Protein AF-J9F7V0-F1 (afdb_monomer_lite)

InterPro domains:
  IPR029071 Ubiquitin-like domain superfamily [SSF54236] (2-47)
  IPR039540 UBL3-like, ubiquitin domain [PF13881] (2-58)

Structure (mmCIF, N/CA/C/O backbone):
data_AF-J9F7V0-F1
#
_entry.id   AF-J9F7V0-F1
#
loop_
_atom_site.group_PDB
_atom_site.id
_atom_site.type_symbol
_atom_site.label_atom_id
_atom_site.label_alt_id
_atom_site.label_comp_id
_atom_site.label_asym_id
_atom_site.label_entity_id
_atom_site.label_seq_id
_atom_site.pdbx_PDB_ins_code
_atom_site.Cartn_x
_atom_site.Cartn_y
_atom_site.Cartn_z
_atom_site.occupancy
_atom_site.B_iso_or_equiv
_atom_site.auth_seq_id
_atom_site.auth_comp_id
_atom_site.auth_asym_id
_atom_site.auth_atom_id
_atom_site.pdbx_PDB_model_num
ATOM 1 N N . MET A 1 1 ? 9.534 -0.907 -15.703 1.00 78.12 1 MET A N 1
ATOM 2 C CA . MET A 1 1 ? 8.691 -1.808 -14.876 1.00 78.12 1 MET A CA 1
ATOM 3 C C . MET A 1 1 ? 8.762 -1.344 -13.430 1.00 78.12 1 MET A C 1
ATOM 5 O O . MET A 1 1 ? 9.868 -1.153 -12.937 1.00 78.12 1 MET A O 1
ATOM 9 N N . LEU A 1 2 ? 7.614 -1.102 -12.799 1.00 87.56 2 LEU A N 1
ATOM 10 C CA . LEU A 1 2 ? 7.526 -0.598 -11.427 1.00 87.56 2 LEU A CA 1
ATOM 11 C C . LEU A 1 2 ? 7.519 -1.751 -10.419 1.00 87.56 2 LEU A C 1
ATOM 13 O O . LEU A 1 2 ? 7.012 -2.834 -10.713 1.00 87.56 2 LEU A O 1
ATOM 17 N N . LYS A 1 3 ? 8.091 -1.513 -9.242 1.00 88.38 3 LYS A N 1
ATOM 18 C CA . LYS A 1 3 ? 8.158 -2.460 -8.133 1.00 88.38 3 LYS A CA 1
ATOM 19 C C . LYS A 1 3 ? 7.785 -1.763 -6.834 1.00 88.38 3 LYS A C 1
ATOM 21 O O . LYS A 1 3 ? 8.325 -0.709 -6.516 1.00 88.38 3 LYS A O 1
ATOM 26 N N . LEU A 1 4 ? 6.877 -2.380 -6.091 1.00 91.75 4 LEU A N 1
ATOM 27 C CA . LEU A 1 4 ? 6.439 -1.899 -4.789 1.00 91.75 4 LEU A CA 1
ATOM 28 C C . LEU A 1 4 ? 7.228 -2.620 -3.695 1.00 91.75 4 LEU A C 1
ATOM 30 O O . LEU A 1 4 ? 7.427 -3.831 -3.777 1.00 91.75 4 LEU A O 1
ATOM 34 N N . ILE A 1 5 ? 7.684 -1.885 -2.688 1.00 91.56 5 ILE A N 1
ATOM 35 C CA . ILE A 1 5 ? 8.475 -2.399 -1.571 1.00 91.56 5 ILE A CA 1
ATOM 36 C C . ILE A 1 5 ? 7.698 -2.191 -0.279 1.00 91.56 5 ILE A C 1
ATOM 38 O O . ILE A 1 5 ? 7.360 -1.059 0.068 1.00 91.56 5 ILE A O 1
ATOM 42 N N . TYR A 1 6 ? 7.493 -3.270 0.470 1.00 92.56 6 TYR A N 1
ATOM 43 C CA . TYR A 1 6 ? 6.895 -3.247 1.801 1.00 92.56 6 TYR A CA 1
ATOM 44 C C . TYR A 1 6 ? 7.831 -3.948 2.794 1.00 92.56 6 TYR A C 1
ATOM 46 O O . TYR A 1 6 ? 8.285 -5.061 2.535 1.00 92.56 6 TYR A O 1
ATOM 54 N N . HIS A 1 7 ? 8.192 -3.273 3.892 1.00 89.06 7 HIS A N 1
ATOM 55 C CA . HIS A 1 7 ? 9.183 -3.750 4.877 1.00 89.06 7 HIS A CA 1
ATOM 56 C C . HIS A 1 7 ? 10.489 -4.298 4.262 1.00 89.06 7 HIS A C 1
ATOM 58 O O . HIS A 1 7 ? 10.990 -5.351 4.654 1.00 89.06 7 HIS A O 1
ATOM 64 N N . GLY A 1 8 ? 11.032 -3.598 3.261 1.00 88.62 8 GLY A N 1
ATOM 65 C CA . GLY A 1 8 ? 12.283 -3.990 2.600 1.00 88.62 8 GLY A CA 1
ATOM 66 C C . GLY A 1 8 ? 12.161 -5.183 1.645 1.00 88.62 8 GLY A C 1
ATOM 67 O O . GLY A 1 8 ? 13.176 -5.706 1.195 1.00 88.62 8 GLY A O 1
ATOM 68 N N . ARG A 1 9 ? 10.939 -5.625 1.318 1.00 87.50 9 ARG A N 1
ATOM 69 C CA . ARG A 1 9 ? 10.687 -6.725 0.380 1.00 87.50 9 ARG A CA 1
ATOM 70 C C . ARG A 1 9 ? 9.919 -6.243 -0.835 1.00 87.50 9 ARG A C 1
ATOM 72 O O . ARG A 1 9 ? 8.937 -5.518 -0.706 1.00 87.50 9 ARG A O 1
ATOM 79 N N . PHE A 1 10 ? 10.343 -6.697 -2.007 1.00 90.44 10 PHE A N 1
ATOM 80 C CA . PHE A 1 10 ? 9.627 -6.457 -3.252 1.00 90.44 10 PHE A CA 1
ATOM 81 C C . PHE A 1 10 ? 8.347 -7.281 -3.300 1.00 90.44 10 PHE A C 1
ATOM 83 O O . PHE A 1 10 ? 8.369 -8.491 -3.076 1.00 90.44 10 PHE A O 1
ATOM 90 N N . LEU A 1 11 ? 7.245 -6.627 -3.635 1.00 89.88 11 LEU A N 1
ATOM 91 C CA . LEU A 1 11 ? 5.970 -7.274 -3.880 1.00 89.88 11 LEU A CA 1
ATOM 92 C C . LEU A 1 11 ? 5.871 -7.685 -5.350 1.00 89.88 11 LEU A C 1
ATOM 94 O O . LEU A 1 11 ? 6.248 -6.935 -6.256 1.00 89.88 11 LEU A O 1
ATOM 98 N N . HIS A 1 12 ? 5.374 -8.899 -5.579 1.00 87.50 12 HIS A N 1
ATOM 99 C CA . HIS A 1 12 ? 5.057 -9.381 -6.918 1.00 87.50 12 HIS A CA 1
ATOM 100 C C . HIS A 1 12 ? 3.756 -8.738 -7.414 1.00 87.50 12 HIS A C 1
ATOM 102 O O . HIS A 1 12 ? 2.863 -8.457 -6.617 1.00 87.50 12 HIS A O 1
ATOM 108 N N . GLY A 1 13 ? 3.618 -8.545 -8.729 1.00 86.62 13 GLY A N 1
ATOM 109 C CA . GLY A 1 13 ? 2.452 -7.868 -9.317 1.00 86.62 13 GLY A CA 1
ATOM 110 C C . GLY A 1 13 ? 1.114 -8.582 -9.091 1.00 86.62 13 GLY A C 1
ATOM 111 O O . GLY A 1 13 ? 0.067 -7.971 -9.255 1.00 86.62 13 GLY A O 1
ATOM 112 N N . SER A 1 14 ? 1.141 -9.857 -8.694 1.00 89.00 14 SER A N 1
ATOM 113 C CA . SER A 1 14 ? -0.056 -10.645 -8.374 1.00 89.00 14 SER A CA 1
ATOM 114 C C . SER A 1 14 ? -0.468 -10.598 -6.897 1.00 89.00 14 SER A C 1
ATOM 116 O O . SER A 1 14 ? -1.472 -11.206 -6.535 1.00 89.00 14 SER A O 1
ATOM 118 N N . VAL A 1 15 ? 0.317 -9.963 -6.020 1.00 90.50 15 VAL A N 1
ATOM 119 C CA . VAL A 1 15 ? 0.009 -9.890 -4.582 1.00 90.50 15 VAL A CA 1
ATOM 120 C C . VAL A 1 15 ? -1.097 -8.864 -4.347 1.00 90.50 15 VAL A C 1
ATOM 122 O O . VAL A 1 15 ? -1.023 -7.740 -4.836 1.00 90.50 15 VAL A O 1
ATOM 125 N N . THR A 1 16 ? -2.110 -9.235 -3.564 1.00 91.12 16 THR A N 1
ATOM 126 C CA . THR A 1 16 ? -3.212 -8.345 -3.172 1.00 91.12 16 THR A CA 1
ATOM 127 C C . THR A 1 16 ? -2.977 -7.763 -1.776 1.00 91.12 16 THR A C 1
ATOM 129 O O . THR A 1 16 ? -2.271 -8.353 -0.958 1.00 91.12 16 THR A O 1
ATOM 132 N N . LEU A 1 17 ? -3.607 -6.626 -1.455 1.00 87.44 17 LEU A N 1
ATOM 133 C CA . LEU A 1 17 ? -3.498 -6.009 -0.122 1.00 87.44 17 LEU A CA 1
ATOM 134 C C . LEU A 1 17 ? -3.993 -6.929 1.006 1.00 87.44 17 LEU A C 1
ATOM 136 O O . LEU A 1 17 ? -3.422 -6.921 2.094 1.00 87.44 17 LEU A O 1
ATOM 140 N N . GLY A 1 18 ? -5.009 -7.759 0.741 1.00 89.06 18 GLY A N 1
ATOM 141 C CA . GLY A 1 18 ? -5.529 -8.723 1.717 1.00 89.06 18 GLY A CA 1
ATOM 142 C C . GLY A 1 18 ? -4.518 -9.806 2.107 1.00 89.06 18 GLY A C 1
ATOM 143 O O . GLY A 1 18 ? -4.562 -10.306 3.225 1.00 89.06 18 GLY A O 1
ATOM 144 N N . ALA A 1 19 ? -3.562 -10.123 1.228 1.00 89.62 19 ALA A N 1
ATOM 145 C CA . ALA A 1 19 ? -2.499 -11.084 1.514 1.00 89.62 19 ALA A CA 1
ATOM 146 C C . ALA A 1 19 ? -1.357 -10.498 2.370 1.00 89.62 19 ALA A C 1
ATOM 148 O O . ALA A 1 19 ? -0.509 -11.246 2.850 1.00 89.62 19 ALA A O 1
ATOM 149 N N . LEU A 1 20 ? -1.313 -9.172 2.559 1.00 87.62 20 LEU A N 1
ATOM 150 C CA . LEU A 1 20 ? -0.242 -8.476 3.283 1.00 87.62 20 LEU A CA 1
ATOM 151 C C . LEU A 1 20 ? -0.492 -8.364 4.797 1.00 87.62 20 LEU A C 1
ATOM 153 O O . LEU A 1 20 ? 0.292 -7.710 5.482 1.00 87.62 20 LEU A O 1
ATOM 157 N N . SER A 1 21 ? -1.561 -8.984 5.319 1.00 87.50 21 SER A N 1
ATOM 158 C CA . SER A 1 21 ? -1.957 -8.940 6.739 1.00 87.50 21 SER A CA 1
ATOM 159 C C . SER A 1 21 ? -1.905 -7.525 7.333 1.00 87.50 21 SER A C 1
ATOM 161 O O . SER A 1 21 ? -1.457 -7.320 8.462 1.00 87.50 21 SER A O 1
ATOM 163 N N . LEU A 1 22 ? -2.328 -6.528 6.548 1.00 89.94 22 LEU A N 1
ATOM 164 C CA . LEU A 1 22 ? -2.293 -5.133 6.966 1.00 89.94 22 LEU A CA 1
ATOM 165 C C . LEU A 1 22 ? -3.376 -4.882 8.023 1.00 89.94 22 LEU A C 1
ATOM 167 O O . LEU A 1 22 ? -4.523 -5.294 7.834 1.00 89.94 22 LEU A O 1
ATOM 171 N N . PRO A 1 23 ? -3.053 -4.183 9.120 1.00 90.81 23 PRO A N 1
ATOM 172 C CA . PRO A 1 23 ? -4.055 -3.804 10.102 1.00 90.81 23 PRO A CA 1
ATOM 173 C C . PRO A 1 23 ? -5.095 -2.865 9.479 1.00 90.81 23 PRO A C 1
ATOM 175 O O . PRO A 1 23 ? -4.756 -1.837 8.890 1.00 90.81 23 PRO A O 1
ATOM 178 N N . VAL A 1 24 ? -6.372 -3.216 9.636 1.00 92.75 24 VAL A N 1
ATOM 179 C CA . VAL A 1 24 ? -7.498 -2.437 9.107 1.00 92.75 24 VAL A CA 1
ATOM 180 C C . VAL A 1 24 ? -7.527 -1.050 9.752 1.00 92.75 24 VAL A C 1
ATOM 182 O O . VAL A 1 24 ? -7.297 -0.904 10.952 1.00 92.75 24 VAL A O 1
ATOM 185 N N . GLY A 1 25 ? -7.793 -0.024 8.942 1.00 93.69 25 GLY A N 1
ATOM 186 C CA . GLY A 1 25 ? -7.880 1.363 9.404 1.00 93.69 25 GLY A CA 1
ATOM 187 C C . GLY A 1 25 ? -6.533 2.012 9.733 1.00 93.69 25 GLY A C 1
ATOM 188 O O . GLY A 1 25 ? -6.514 3.117 10.269 1.00 93.69 25 GLY A O 1
ATOM 189 N N . LYS A 1 26 ? -5.407 1.356 9.423 1.00 92.00 26 LYS A N 1
ATOM 190 C CA . LYS A 1 26 ? -4.069 1.934 9.580 1.00 92.00 26 LYS A CA 1
ATOM 191 C C . LYS A 1 26 ? -3.432 2.245 8.234 1.00 92.00 26 LYS A C 1
ATOM 193 O O . LYS A 1 26 ? -3.658 1.566 7.236 1.00 92.00 26 LYS A O 1
ATOM 198 N N . THR A 1 27 ? -2.568 3.248 8.249 1.00 93.88 27 THR A N 1
ATOM 199 C CA . THR A 1 27 ? -1.736 3.609 7.103 1.00 93.88 27 THR A CA 1
ATOM 200 C C . THR A 1 27 ? -0.481 2.742 7.078 1.00 93.88 27 THR A C 1
ATOM 202 O O . THR A 1 27 ? 0.188 2.579 8.099 1.00 93.88 27 THR A O 1
ATOM 205 N N . ALA A 1 28 ? -0.141 2.210 5.904 1.00 92.69 28 ALA A N 1
ATOM 206 C CA . ALA A 1 28 ? 1.104 1.489 5.663 1.00 92.69 28 ALA A CA 1
ATOM 207 C C . ALA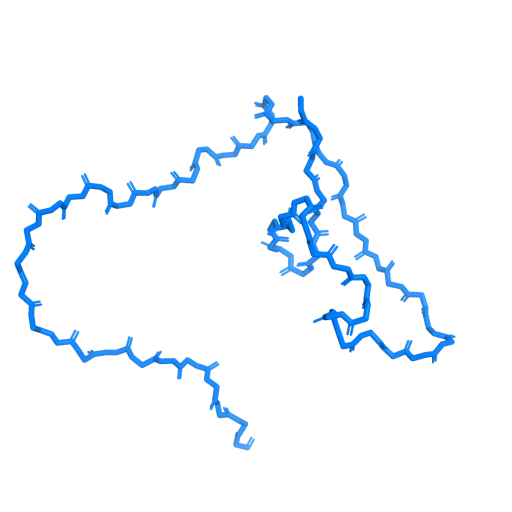 A 1 28 ? 1.994 2.284 4.701 1.00 92.69 28 ALA A C 1
ATOM 209 O O . ALA A 1 28 ? 1.514 2.822 3.704 1.00 92.69 28 ALA A O 1
ATOM 210 N N . VAL A 1 29 ? 3.296 2.338 4.988 1.00 94.44 29 VAL A N 1
ATOM 211 C CA . VAL A 1 29 ? 4.288 2.979 4.114 1.00 94.44 29 VAL A CA 1
ATOM 212 C C . VAL A 1 29 ? 4.854 1.942 3.148 1.00 94.44 29 VAL A C 1
ATOM 214 O O . VAL A 1 29 ? 5.279 0.861 3.562 1.00 94.44 29 VAL A O 1
ATOM 217 N N . MET A 1 30 ? 4.887 2.279 1.861 1.00 94.88 30 MET A N 1
ATOM 218 C CA . MET A 1 30 ? 5.464 1.452 0.803 1.00 94.88 30 MET A CA 1
ATOM 219 C C . MET A 1 30 ? 6.331 2.321 -0.108 1.00 94.88 30 MET A C 1
ATOM 221 O O . MET A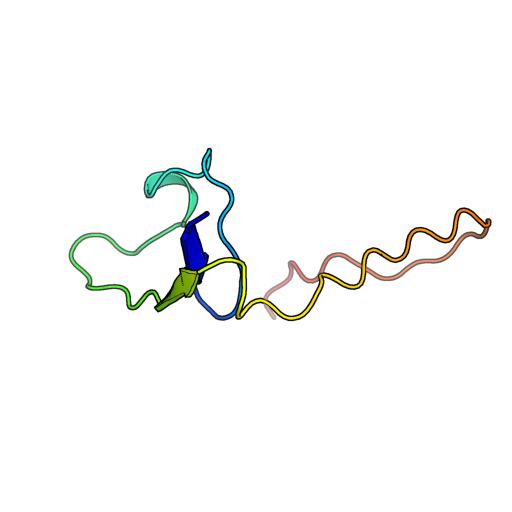 1 30 ? 5.997 3.476 -0.355 1.00 94.88 30 MET A O 1
ATOM 225 N N . HIS A 1 31 ? 7.432 1.770 -0.616 1.00 92.00 31 HIS A N 1
ATOM 226 C CA . HIS A 1 31 ? 8.320 2.490 -1.533 1.00 92.00 31 HIS A CA 1
ATOM 227 C C . HIS A 1 31 ? 8.092 1.994 -2.956 1.00 92.00 31 HIS A C 1
ATOM 229 O O . HIS A 1 31 ? 8.118 0.789 -3.204 1.00 92.00 31 HIS A O 1
ATOM 235 N N . LEU A 1 32 ? 7.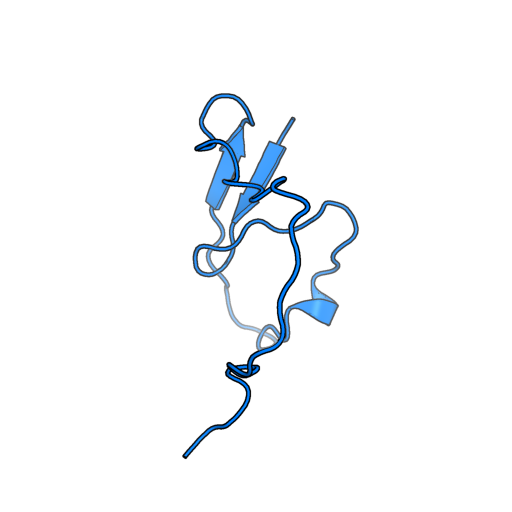871 2.911 -3.892 1.00 92.56 32 LEU A N 1
ATOM 236 C CA . LEU A 1 32 ? 7.747 2.595 -5.310 1.00 92.56 32 LEU A CA 1
ATOM 237 C C . LEU A 1 32 ? 9.081 2.872 -6.003 1.00 92.56 32 LEU A C 1
ATOM 239 O O . LEU A 1 32 ? 9.599 3.981 -5.915 1.00 92.56 32 LEU A O 1
ATOM 243 N N . VAL A 1 33 ? 9.626 1.876 -6.700 1.00 89.94 33 VAL A N 1
ATOM 244 C CA . VAL A 1 33 ? 10.885 2.004 -7.446 1.00 89.94 33 VAL A CA 1
ATOM 245 C C . VAL A 1 33 ? 10.738 1.509 -8.881 1.00 89.94 33 VAL A C 1
ATOM 247 O O . VAL A 1 33 ? 9.951 0.603 -9.173 1.00 89.94 33 VAL A O 1
ATOM 250 N N . THR A 1 34 ? 11.514 2.082 -9.797 1.00 87.56 34 THR A N 1
ATOM 251 C CA . THR A 1 34 ? 11.673 1.559 -11.157 1.00 87.56 34 THR A CA 1
ATOM 252 C C . THR A 1 34 ? 12.735 0.455 -11.183 1.00 87.56 34 THR A C 1
ATOM 254 O O . THR A 1 34 ? 13.674 0.445 -10.391 1.00 87.56 34 THR A O 1
ATOM 257 N N . ARG A 1 35 ? 12.581 -0.518 -12.091 1.00 71.56 35 ARG A N 1
ATOM 258 C CA . ARG A 1 35 ? 13.466 -1.695 -12.219 1.00 71.56 35 ARG A CA 1
ATOM 259 C C . ARG A 1 35 ? 14.930 -1.354 -12.529 1.00 71.56 35 ARG A C 1
ATOM 261 O O . ARG A 1 35 ? 15.776 -2.197 -12.274 1.00 71.56 35 ARG A O 1
ATOM 268 N N . GLU A 1 36 ? 15.216 -0.159 -13.037 1.00 68.31 36 GLU A N 1
ATOM 269 C CA . GLU A 1 36 ? 16.591 0.317 -13.255 1.00 68.31 36 GLU A CA 1
ATOM 270 C C . GLU A 1 36 ? 17.358 0.546 -11.939 1.00 68.31 36 GLU A C 1
ATOM 272 O O . GLU A 1 36 ? 18.562 0.344 -11.891 1.00 68.31 36 GLU A O 1
ATOM 277 N N . ASN A 1 37 ? 16.652 0.886 -10.855 1.00 61.78 37 ASN A N 1
ATOM 278 C CA . ASN A 1 37 ? 17.232 1.186 -9.542 1.00 61.78 37 ASN A CA 1
ATOM 279 C C . ASN A 1 37 ? 17.240 -0.031 -8.607 1.00 61.78 37 ASN A C 1
ATOM 281 O O . ASN A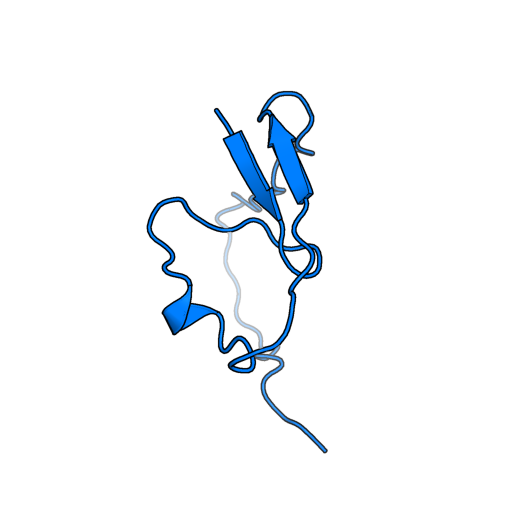 1 37 ? 17.479 0.090 -7.405 1.00 61.78 37 ASN A O 1
ATOM 285 N N . LEU A 1 38 ? 16.900 -1.207 -9.135 1.00 60.44 38 LEU A N 1
ATOM 286 C CA . LEU A 1 38 ? 16.828 -2.416 -8.344 1.00 60.44 38 LEU A CA 1
ATOM 287 C C . LEU A 1 38 ? 18.214 -3.069 -8.289 1.00 60.44 38 LEU A C 1
ATOM 289 O O . LEU A 1 38 ? 18.711 -3.440 -9.352 1.00 60.44 38 LEU A O 1
ATOM 293 N N . PRO A 1 39 ? 18.810 -3.299 -7.104 1.00 63.38 39 PRO A N 1
ATOM 294 C CA . PRO A 1 39 ? 19.942 -4.212 -7.023 1.00 63.38 39 PRO A CA 1
ATOM 295 C C . PRO A 1 39 ? 19.484 -5.562 -7.576 1.00 63.38 39 PRO A C 1
ATOM 297 O O . PRO A 1 39 ? 18.450 -6.083 -7.146 1.00 63.38 39 PRO A O 1
ATOM 300 N N . GLU A 1 40 ? 20.196 -6.085 -8.576 1.00 57.09 40 GLU A N 1
ATOM 301 C CA . GLU A 1 40 ? 19.908 -7.393 -9.157 1.00 57.09 40 GLU A CA 1
ATOM 302 C C . GLU A 1 40 ? 19.664 -8.385 -8.020 1.00 57.09 40 GLU A C 1
ATOM 304 O O . GLU A 1 40 ? 20.463 -8.495 -7.086 1.00 57.09 40 GLU A O 1
ATOM 309 N N . SER A 1 41 ? 18.503 -9.048 -8.042 1.00 51.41 41 SER A N 1
ATOM 310 C CA . SER A 1 41 ? 18.255 -10.132 -7.105 1.00 51.41 41 SER A CA 1
ATOM 311 C C . SER A 1 41 ? 19.393 -11.110 -7.309 1.00 51.41 41 SER A C 1
ATOM 313 O O . SER A 1 41 ? 19.531 -11.633 -8.411 1.00 51.41 41 SER A O 1
ATOM 315 N N . THR A 1 42 ? 20.198 -11.340 -6.278 1.00 48.44 42 THR A N 1
ATOM 316 C CA . THR A 1 42 ? 21.153 -12.439 -6.231 1.00 48.44 42 THR A CA 1
ATOM 317 C C . THR A 1 42 ? 20.361 -13.742 -6.242 1.00 48.44 42 THR A C 1
ATOM 319 O O . THR A 1 42 ? 20.197 -14.429 -5.234 1.00 48.44 42 THR A O 1
ATOM 322 N N . THR A 1 4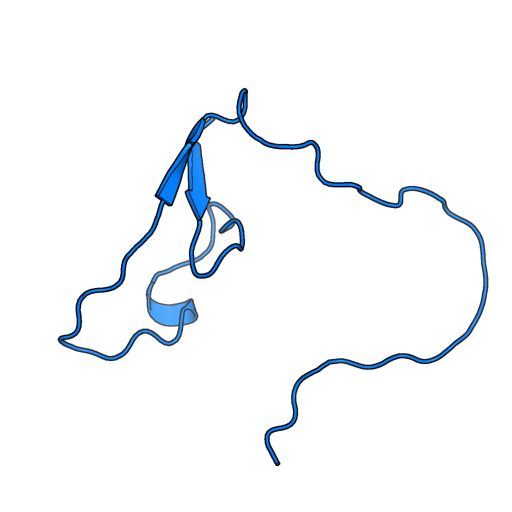3 ? 19.797 -14.077 -7.399 1.00 50.81 43 THR A N 1
ATOM 323 C CA . THR A 1 43 ? 19.360 -15.419 -7.705 1.00 50.81 43 THR A CA 1
ATOM 324 C C . THR A 1 43 ? 20.635 -16.235 -7.681 1.00 50.81 43 THR A C 1
ATOM 326 O O . THR A 1 43 ? 21.493 -16.147 -8.556 1.00 50.81 43 THR A O 1
ATOM 329 N N . ASN A 1 44 ? 20.805 -16.975 -6.590 1.00 49.56 44 ASN A N 1
ATOM 330 C CA . ASN A 1 44 ? 21.715 -18.101 -6.535 1.00 49.56 44 ASN A CA 1
ATOM 331 C C . ASN A 1 44 ? 21.197 -19.159 -7.521 1.00 49.56 44 ASN A C 1
ATOM 333 O O . ASN A 1 44 ? 20.700 -20.209 -7.129 1.00 49.56 44 ASN A O 1
ATOM 337 N N . ASP A 1 45 ? 21.325 -18.877 -8.813 1.00 46.88 45 ASP A N 1
ATOM 338 C CA . ASP A 1 45 ? 21.338 -19.863 -9.878 1.00 46.88 45 ASP A CA 1
ATOM 339 C C . ASP A 1 45 ? 22.731 -20.494 -9.886 1.00 46.88 45 ASP A C 1
ATOM 341 O O . ASP A 1 45 ? 23.554 -20.299 -10.771 1.00 46.88 45 ASP A O 1
ATOM 345 N N . ASN A 1 46 ? 23.022 -21.242 -8.825 1.00 40.91 46 ASN A N 1
ATOM 346 C CA . ASN A 1 46 ? 24.025 -22.288 -8.872 1.00 40.91 46 ASN A CA 1
ATOM 347 C C . ASN A 1 46 ? 23.331 -23.582 -8.476 1.00 40.91 46 ASN A C 1
ATOM 349 O O . ASN A 1 46 ? 23.258 -23.972 -7.311 1.00 40.91 46 ASN A O 1
ATOM 353 N N . LEU A 1 47 ? 22.811 -24.257 -9.498 1.00 52.28 47 LEU A N 1
ATOM 354 C CA . LEU A 1 47 ? 22.482 -25.668 -9.456 1.00 52.28 47 LEU A CA 1
ATOM 355 C C . LEU A 1 47 ? 23.734 -26.460 -9.043 1.00 52.28 47 LEU A C 1
ATOM 357 O O . LEU A 1 47 ? 24.532 -26.875 -9.879 1.00 52.28 47 LEU A O 1
ATOM 361 N N . LYS A 1 48 ? 23.909 -26.695 -7.741 1.00 44.22 48 LYS A N 1
ATOM 362 C CA . LYS A 1 48 ? 24.711 -27.804 -7.221 1.00 44.22 48 LYS A CA 1
ATOM 363 C C . LYS A 1 48 ? 24.326 -28.100 -5.772 1.00 44.22 48 LYS A C 1
ATOM 365 O O . LYS A 1 48 ? 24.750 -27.431 -4.846 1.00 44.22 48 LYS A O 1
ATOM 370 N N . LYS A 1 49 ? 23.519 -29.156 -5.627 1.00 45.09 49 LYS A N 1
ATOM 371 C CA . LYS A 1 49 ? 23.769 -30.288 -4.721 1.00 45.09 49 LYS A CA 1
ATOM 372 C C . LYS A 1 49 ? 24.244 -29.901 -3.309 1.00 45.09 49 LYS A C 1
ATOM 374 O O . LYS A 1 49 ? 25.412 -29.585 -3.152 1.00 45.09 49 LYS A O 1
ATOM 379 N N . MET A 1 50 ? 23.378 -30.084 -2.301 1.00 39.84 50 MET A N 1
ATOM 380 C CA . MET A 1 50 ? 23.661 -30.790 -1.027 1.00 39.84 50 MET A CA 1
ATOM 381 C C . MET A 1 50 ? 22.787 -30.270 0.131 1.00 39.84 50 MET A C 1
ATOM 383 O O . MET A 1 50 ? 22.952 -29.165 0.625 1.00 39.84 50 MET A O 1
ATOM 387 N N . LYS A 1 51 ? 21.857 -31.124 0.571 1.00 52.09 51 LYS A N 1
ATOM 388 C CA . LYS A 1 51 ? 21.535 -31.444 1.975 1.00 52.09 51 LYS A CA 1
ATOM 389 C C . LYS A 1 51 ? 22.086 -30.462 3.041 1.00 52.09 51 LYS A C 1
ATOM 391 O O . LYS A 1 51 ? 23.273 -30.540 3.342 1.00 52.09 51 LYS A O 1
ATOM 396 N N . ARG A 1 52 ? 21.211 -29.658 3.670 1.00 45.69 52 ARG A N 1
ATOM 397 C CA . ARG A 1 52 ? 21.199 -29.203 5.095 1.00 45.69 52 ARG A CA 1
ATOM 398 C C . ARG A 1 52 ? 20.320 -27.946 5.207 1.00 45.69 52 ARG A C 1
ATOM 400 O O . ARG A 1 52 ? 20.588 -26.933 4.588 1.00 45.69 52 ARG A O 1
ATOM 407 N N . ASN A 1 53 ? 19.148 -28.061 5.826 1.00 52.94 53 ASN A N 1
ATOM 408 C CA . ASN A 1 53 ? 18.948 -27.685 7.229 1.00 52.94 53 ASN A CA 1
ATOM 409 C C . ASN A 1 53 ? 19.297 -26.211 7.489 1.00 52.94 53 ASN A C 1
ATOM 411 O O . ASN A 1 53 ? 20.450 -25.945 7.798 1.00 52.94 53 ASN A O 1
ATOM 415 N N . THR A 1 54 ? 18.326 -25.297 7.338 1.00 48.50 54 THR A N 1
ATOM 416 C CA . THR A 1 54 ? 18.169 -23.982 8.021 1.00 48.50 54 THR A CA 1
ATOM 417 C C . THR A 1 54 ? 16.968 -23.279 7.363 1.00 48.50 54 THR A C 1
ATOM 419 O O . THR A 1 54 ? 17.099 -22.569 6.377 1.00 48.50 54 THR A O 1
ATOM 422 N N . CYS A 1 55 ? 15.754 -23.726 7.674 1.00 44.81 55 CYS A N 1
ATOM 423 C CA . CYS A 1 55 ? 14.917 -23.156 8.734 1.00 44.81 55 CYS A CA 1
ATOM 424 C C . CYS A 1 55 ? 14.191 -21.880 8.274 1.00 44.81 55 CYS A C 1
ATOM 426 O O . CYS A 1 55 ? 14.735 -20.774 8.280 1.00 44.81 55 CYS A O 1
ATOM 428 N N . CYS A 1 56 ? 12.922 -22.077 7.907 1.00 48.28 56 CYS A N 1
ATOM 429 C CA . CYS A 1 56 ? 11.871 -21.076 7.959 1.00 48.28 56 CYS A CA 1
ATOM 430 C C . CYS A 1 56 ? 11.962 -20.302 9.283 1.00 48.28 56 CYS A C 1
ATOM 432 O O . CYS A 1 56 ? 11.718 -20.871 10.344 1.00 48.28 56 CYS A O 1
ATOM 434 N N . ARG A 1 57 ? 12.261 -19.000 9.250 1.00 49.28 57 ARG A N 1
ATOM 435 C CA . ARG A 1 57 ? 12.033 -18.135 10.418 1.00 49.28 57 ARG A CA 1
ATOM 436 C C . ARG A 1 57 ? 10.560 -17.734 10.469 1.00 49.28 57 ARG A C 1
ATOM 438 O O . ARG A 1 57 ? 10.199 -16.608 10.145 1.00 49.28 57 ARG A O 1
ATOM 445 N N . CYS A 1 58 ? 9.735 -18.697 10.864 1.00 47.06 58 CYS A N 1
ATOM 446 C CA . CYS A 1 58 ? 8.372 -18.503 11.340 1.00 47.06 58 CYS A CA 1
ATOM 447 C C . CYS A 1 58 ? 8.263 -19.140 12.732 1.00 47.06 58 CYS A C 1
ATOM 449 O O . CYS A 1 58 ? 7.703 -20.219 12.837 1.00 47.06 58 CYS A O 1
ATOM 451 N N . CYS A 1 59 ? 8.799 -18.492 13.771 1.00 35.88 59 CYS A N 1
ATOM 452 C CA . CYS A 1 59 ? 8.396 -18.727 15.164 1.00 35.88 59 CYS A CA 1
ATOM 453 C C . CYS A 1 59 ? 8.562 -17.419 15.959 1.00 35.88 59 CYS A C 1
ATOM 455 O O . CYS A 1 59 ? 9.674 -16.884 15.976 1.00 35.88 59 CYS A O 1
ATOM 457 N N . PRO A 1 60 ? 7.506 -16.899 16.607 1.00 46.22 60 PRO A N 1
ATOM 458 C CA . PRO A 1 60 ? 7.652 -15.991 17.735 1.00 46.22 60 PRO A CA 1
ATOM 4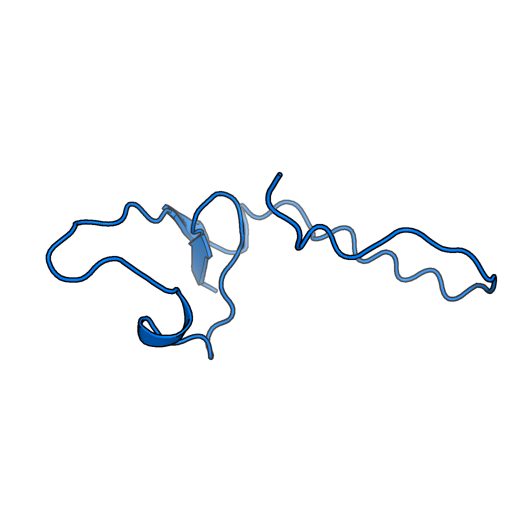59 C C . PRO A 1 60 ? 8.063 -16.796 18.979 1.00 46.22 60 PRO A C 1
ATOM 461 O O . PRO A 1 60 ? 7.563 -17.901 19.196 1.00 46.22 60 PRO A O 1
ATOM 464 N N . SER A 1 61 ? 8.978 -16.243 19.769 1.00 37.94 61 SER A N 1
ATOM 465 C CA . SER A 1 61 ? 9.178 -16.584 21.183 1.00 37.94 61 SER A CA 1
ATOM 466 C C . SER A 1 61 ? 8.622 -15.453 22.026 1.00 37.94 61 SER A C 1
ATOM 468 O O . SER A 1 61 ? 8.977 -14.302 21.673 1.00 37.94 61 SER A O 1
#

Radius of gyration: 15.91 Å; chains: 1; bounding box: 33×35×36 Å

Sequence (61 aa):
MLKLIYHGRFLHGSVTLGALSLPVGKTAVMHLVTRENLPESTTNDNLKKMKRNTCCRCCPS

Organism: Wuchereria bancrofti (NCBI:txid6293)

Secondary structure (DSSP, 8-state):
-EEEEETTEEEPTT--GGGGTPPTT-----EEEEGGGS-----------------------

pLDDT: mean 72.45, std 20.58, range [35.88, 94.88]

Foldseek 3Di:
DKWKAFPNDTDDPPDDPVNVPDDPPDDGDIDIDDPVPDDPPPPPPPPDDDDDDDDDPPDDD